Protein AF-A0A5K8A2K7-F1 (afdb_monomer_lite)

Secondary structure (DSSP, 8-state):
-HHHHHHHHT-SSHHHHHHHHHHHHHHHHHHHHHHSPPPHHHHHHHHHHHHHHHHHHTT-SSHHHHHHHHHHHTGGGTTHHHHSTT--SSTHHHHHHHHHHHHHHHHH----SHHHHHHHHHHHHHHHHHGGGT--HHHHHHHHHHHHHHT-----TT-

Organism: NCBI:txid885957

Foldseek 3Di:
DLV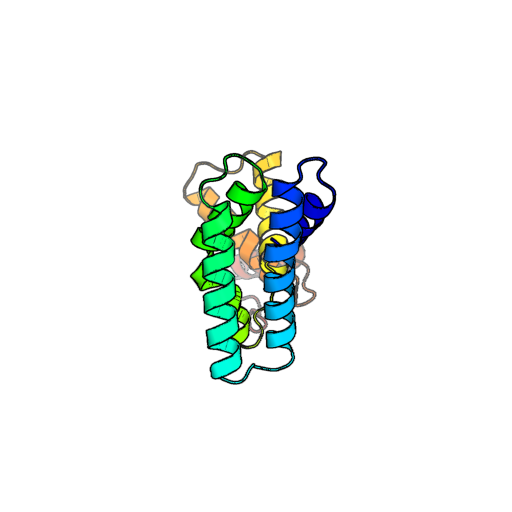LLVVQCPDPDPLSNVLSVQLNVLLVVLVVCLVPPDDPVVVVVSVVSLVVSLVVQCPPPDSSVVVSVVCVVCVVVQNVSNVDPPDDNDCVLVCVLCVVVVVCCVVPVFDDDPVRVVVSVVLSVQVSLQVVVVHDSPVVVVVCVVCVVVVHHDDPVSD

Radius of gyration: 22.05 Å; chains: 1; bounding box: 50×31×57 Å

Structure (mmCIF, N/CA/C/O backbone):
data_AF-A0A5K8A2K7-F1
#
_entry.id   AF-A0A5K8A2K7-F1
#
loop_
_atom_site.group_PDB
_atom_site.id
_atom_site.type_symbol
_atom_site.label_atom_id
_atom_site.label_alt_id
_atom_site.label_comp_id
_atom_site.label_asym_id
_atom_site.label_entity_id
_atom_site.label_seq_id
_atom_site.pdbx_PDB_ins_code
_atom_site.Cartn_x
_atom_site.Cartn_y
_atom_site.Cartn_z
_atom_site.occupancy
_atom_site.B_iso_or_equiv
_atom_site.auth_seq_id
_atom_site.auth_comp_id
_atom_site.auth_asym_id
_atom_site.auth_atom_id
_atom_site.pdbx_PDB_model_num
ATOM 1 N N . MET A 1 1 ? 4.605 2.812 -6.820 1.00 86.38 1 MET A N 1
ATOM 2 C CA . MET A 1 1 ? 5.658 2.578 -7.842 1.00 86.38 1 MET A CA 1
ATOM 3 C C . MET A 1 1 ? 5.497 3.457 -9.083 1.00 86.38 1 MET A C 1
ATOM 5 O O . MET A 1 1 ? 6.462 4.106 -9.454 1.00 86.38 1 MET A O 1
ATOM 9 N N . ILE A 1 2 ? 4.293 3.608 -9.651 1.00 90.25 2 ILE A N 1
ATOM 10 C CA . ILE A 1 2 ? 4.047 4.452 -10.847 1.00 90.25 2 ILE A CA 1
ATOM 11 C C . ILE A 1 2 ? 4.542 5.897 -10.699 1.00 90.25 2 ILE A C 1
ATOM 13 O O . ILE A 1 2 ? 5.189 6.419 -11.600 1.00 90.25 2 ILE A O 1
ATOM 17 N N . ARG A 1 3 ? 4.287 6.543 -9.551 1.00 91.81 3 ARG A N 1
ATOM 18 C CA . ARG A 1 3 ? 4.787 7.906 -9.292 1.00 91.81 3 ARG A CA 1
ATOM 19 C C . ARG A 1 3 ? 6.317 7.979 -9.309 1.00 91.81 3 ARG A C 1
ATOM 21 O O . ARG A 1 3 ? 6.856 8.935 -9.846 1.00 91.81 3 ARG A O 1
ATOM 28 N N . LYS A 1 4 ? 7.001 6.957 -8.774 1.00 94.44 4 LYS A N 1
ATOM 29 C CA . LYS A 1 4 ? 8.470 6.865 -8.806 1.00 94.44 4 LYS A CA 1
ATOM 30 C C . LYS A 1 4 ? 8.964 6.711 -10.244 1.00 94.44 4 LYS A C 1
ATOM 32 O O . LYS A 1 4 ? 9.802 7.490 -10.666 1.00 94.44 4 LYS A O 1
ATOM 37 N N . ALA A 1 5 ? 8.378 5.786 -11.009 1.00 96.06 5 ALA A N 1
ATOM 38 C CA . ALA A 1 5 ? 8.703 5.606 -12.424 1.00 96.06 5 ALA A CA 1
ATOM 39 C C . ALA A 1 5 ? 8.520 6.911 -13.220 1.00 96.06 5 ALA A C 1
ATOM 41 O O . ALA A 1 5 ? 9.412 7.302 -13.964 1.00 96.06 5 ALA A O 1
ATOM 42 N N . LYS A 1 6 ? 7.409 7.633 -12.996 1.00 96.12 6 LYS A N 1
ATOM 43 C CA . LYS A 1 6 ? 7.158 8.947 -13.609 1.00 96.12 6 LYS A CA 1
ATOM 44 C C . LYS A 1 6 ? 8.226 9.975 -13.225 1.00 96.12 6 LYS A C 1
ATOM 46 O O . LYS A 1 6 ? 8.762 10.618 -14.116 1.00 96.12 6 LYS A O 1
ATOM 51 N N . ALA A 1 7 ? 8.570 10.098 -11.943 1.00 96.69 7 ALA A N 1
ATOM 52 C CA . ALA A 1 7 ? 9.617 11.022 -11.502 1.00 96.69 7 ALA A CA 1
ATOM 53 C C . ALA A 1 7 ? 10.967 10.740 -12.189 1.00 96.69 7 ALA A C 1
ATOM 55 O O . ALA A 1 7 ? 11.661 11.665 -12.596 1.00 96.69 7 ALA A O 1
ATOM 56 N N . LEU A 1 8 ? 11.310 9.465 -12.404 1.00 97.38 8 LEU A N 1
ATOM 57 C CA . LEU A 1 8 ? 12.545 9.096 -13.101 1.00 97.38 8 LEU A CA 1
ATOM 58 C C . LEU A 1 8 ? 12.560 9.510 -14.575 1.00 97.38 8 LEU A C 1
ATOM 60 O O . LEU A 1 8 ? 13.631 9.801 -15.103 1.00 97.38 8 LEU A O 1
ATOM 64 N N . THR A 1 9 ? 11.401 9.609 -15.236 1.00 96.69 9 THR A N 1
ATOM 65 C CA . THR A 1 9 ? 11.338 10.087 -16.631 1.00 96.69 9 THR A CA 1
ATOM 66 C C . THR A 1 9 ? 11.806 11.535 -16.800 1.00 96.69 9 THR A C 1
ATOM 68 O O . THR A 1 9 ? 12.196 11.920 -17.900 1.00 96.69 9 THR A O 1
ATOM 71 N N . GLU A 1 10 ? 11.834 12.308 -15.712 1.00 95.94 10 GLU A N 1
ATOM 72 C CA . GLU A 1 10 ? 12.293 13.700 -15.670 1.00 95.94 10 GLU A CA 1
ATOM 73 C C . GLU A 1 10 ? 13.757 13.825 -15.192 1.00 95.94 10 GLU A C 1
ATOM 75 O O . GLU A 1 10 ? 14.293 14.930 -15.108 1.00 95.94 10 GLU A O 1
ATOM 80 N N . SER A 1 11 ? 14.440 12.709 -14.894 1.00 95.88 11 SER A N 1
ATOM 81 C CA . SER A 1 11 ? 15.834 12.729 -14.435 1.00 95.88 11 SER A CA 1
ATOM 82 C C . SER A 1 11 ? 16.796 13.277 -15.496 1.00 95.88 11 SER A C 1
ATOM 84 O O . SER A 1 11 ? 16.631 13.084 -16.697 1.00 95.88 11 SER A O 1
ATOM 86 N N . LYS A 1 12 ? 17.890 13.910 -15.061 1.00 95.31 12 LYS A N 1
ATOM 87 C CA . LYS A 1 12 ? 18.990 14.298 -15.958 1.00 95.31 12 LYS A CA 1
ATOM 88 C C . LYS A 1 12 ? 19.779 13.080 -16.454 1.00 95.31 12 LYS A C 1
ATOM 90 O O . LYS A 1 12 ? 20.277 13.082 -17.583 1.00 95.31 12 LYS A O 1
ATOM 95 N N . LYS A 1 13 ? 19.874 12.016 -15.647 1.00 96.75 13 LYS A N 1
ATOM 96 C CA . LYS A 1 13 ? 20.641 10.814 -15.995 1.00 96.75 13 LYS A CA 1
ATOM 97 C C . LYS A 1 13 ? 19.887 9.998 -17.041 1.00 96.75 13 LYS A C 1
ATOM 99 O O . LYS A 1 13 ? 18.685 9.770 -16.928 1.00 96.75 13 LYS A O 1
ATOM 104 N N . LEU A 1 14 ? 20.590 9.570 -18.090 1.00 96.19 14 LEU A N 1
ATOM 105 C CA . LEU A 1 14 ? 19.978 8.806 -19.181 1.00 96.19 14 LEU A CA 1
ATOM 106 C C . LEU A 1 14 ? 19.438 7.455 -18.697 1.00 96.19 14 LEU A C 1
ATOM 108 O O . LEU A 1 14 ? 18.339 7.070 -19.091 1.00 96.19 14 LEU A O 1
ATOM 112 N N . ASN A 1 15 ? 20.195 6.767 -17.841 1.00 96.19 15 ASN A N 1
ATOM 113 C CA . ASN A 1 15 ? 19.818 5.455 -17.330 1.00 96.19 15 ASN A CA 1
ATOM 114 C C . ASN A 1 15 ? 18.532 5.515 -16.494 1.00 96.19 15 ASN A C 1
ATOM 116 O O . ASN A 1 15 ? 17.572 4.810 -16.788 1.00 96.19 15 ASN A O 1
ATOM 120 N N . GLU A 1 16 ? 18.457 6.465 -15.556 1.00 97.75 16 GLU A N 1
ATOM 121 C CA . GLU A 1 16 ? 17.254 6.716 -14.754 1.00 97.75 16 GLU A CA 1
ATOM 122 C C . GLU A 1 16 ? 16.026 7.015 -15.627 1.00 97.75 16 GLU A C 1
ATOM 124 O O . GLU A 1 16 ? 14.970 6.416 -15.424 1.00 97.75 16 GLU A O 1
ATOM 129 N N . ARG A 1 17 ? 16.168 7.866 -16.654 1.00 98.00 17 ARG A N 1
ATOM 130 C CA . ARG A 1 17 ? 15.076 8.141 -17.604 1.00 98.00 17 ARG A CA 1
ATOM 131 C C . ARG A 1 17 ? 14.604 6.891 -18.331 1.00 98.00 17 ARG A C 1
ATOM 133 O O . ARG A 1 17 ? 13.397 6.656 -18.400 1.00 98.00 17 ARG A O 1
ATOM 140 N N . ARG A 1 18 ? 15.539 6.096 -18.859 1.00 97.62 18 ARG A N 1
ATOM 141 C CA . ARG A 1 18 ? 15.231 4.840 -19.558 1.00 97.62 18 ARG A CA 1
ATOM 142 C C . ARG A 1 18 ? 14.523 3.856 -18.630 1.00 97.62 18 ARG A C 1
ATOM 144 O O . ARG A 1 18 ? 13.461 3.354 -18.992 1.00 97.62 18 ARG A O 1
ATOM 151 N N . GLY A 1 19 ? 15.045 3.652 -17.422 1.00 97.06 19 GLY A N 1
ATOM 152 C CA . GLY A 1 19 ? 14.424 2.793 -16.413 1.00 97.06 19 GLY A CA 1
ATOM 153 C C . GLY A 1 19 ? 13.019 3.261 -16.043 1.00 97.06 19 GLY A C 1
ATOM 154 O O . GLY A 1 19 ? 12.076 2.473 -16.066 1.00 97.06 19 GLY A O 1
ATOM 155 N N . GLY A 1 20 ? 12.839 4.562 -15.800 1.00 97.62 20 GLY A N 1
ATOM 156 C CA . GLY A 1 20 ? 11.534 5.162 -15.520 1.00 97.62 20 GLY A CA 1
ATOM 157 C C . GLY A 1 20 ? 10.508 4.948 -16.636 1.00 97.62 20 GLY A C 1
ATOM 158 O O . GLY A 1 20 ? 9.356 4.611 -16.358 1.00 97.62 20 GLY A O 1
ATOM 159 N N . GLN A 1 21 ? 10.923 5.103 -17.896 1.00 97.94 21 GLN A N 1
ATOM 160 C CA . GLN A 1 21 ? 10.064 4.897 -19.065 1.00 97.94 21 GLN A CA 1
ATOM 161 C C . GLN A 1 21 ? 9.662 3.427 -19.226 1.00 97.94 21 GLN A C 1
ATOM 163 O O . GLN A 1 21 ? 8.469 3.137 -19.323 1.00 97.94 21 GLN A O 1
ATOM 168 N N . LEU A 1 22 ? 10.633 2.508 -19.215 1.00 98.06 22 LEU A N 1
ATOM 169 C CA . LEU A 1 22 ? 10.392 1.080 -19.441 1.00 98.06 22 LEU A CA 1
ATOM 170 C C . LEU A 1 22 ? 9.593 0.448 -18.296 1.00 98.06 22 LEU A C 1
ATOM 172 O O . LEU A 1 22 ? 8.539 -0.144 -18.528 1.00 98.06 22 LEU A O 1
ATOM 176 N N . ILE A 1 23 ? 10.025 0.641 -17.045 1.00 97.69 23 ILE A N 1
ATOM 177 C CA . ILE A 1 23 ? 9.303 0.127 -15.870 1.00 97.69 23 ILE A CA 1
ATOM 178 C C . ILE A 1 23 ? 7.913 0.773 -15.780 1.00 97.69 23 ILE A C 1
ATOM 180 O O . ILE A 1 23 ? 6.919 0.107 -15.482 1.00 97.69 23 ILE A O 1
ATOM 184 N N . GLY A 1 24 ? 7.811 2.071 -16.081 1.00 97.00 24 GLY A N 1
ATOM 185 C CA . GLY A 1 24 ? 6.537 2.782 -16.121 1.00 97.00 24 GLY A CA 1
ATOM 186 C C . GLY A 1 24 ? 5.564 2.231 -17.168 1.00 97.00 24 GLY A C 1
ATOM 187 O O . GLY A 1 24 ? 4.364 2.169 -16.896 1.00 97.00 24 GLY A O 1
ATOM 188 N N . ALA A 1 25 ? 6.053 1.814 -18.338 1.00 97.56 25 ALA A N 1
ATOM 189 C CA . ALA A 1 25 ? 5.235 1.201 -19.385 1.00 97.56 25 ALA A CA 1
ATOM 190 C C . ALA A 1 25 ? 4.663 -0.157 -18.949 1.00 97.56 25 ALA A C 1
ATOM 192 O O . ALA A 1 25 ? 3.468 -0.407 -19.131 1.00 97.56 25 ALA A O 1
ATOM 193 N N . HIS A 1 26 ? 5.466 -0.992 -18.285 1.00 97.00 26 HIS A N 1
ATOM 194 C CA . HIS A 1 26 ? 4.992 -2.270 -17.741 1.00 97.00 26 HIS A CA 1
ATOM 195 C C . HIS A 1 26 ? 3.915 -2.084 -16.673 1.00 97.00 26 HIS A C 1
ATOM 197 O O . HIS A 1 26 ? 2.867 -2.724 -16.725 1.00 97.00 26 HIS A O 1
ATOM 203 N N . LEU A 1 27 ? 4.116 -1.141 -15.746 1.00 95.06 27 LEU A N 1
ATOM 204 C CA . LEU A 1 27 ? 3.121 -0.820 -14.718 1.00 95.06 27 LEU A CA 1
ATOM 205 C C . LEU A 1 27 ? 1.794 -0.321 -15.315 1.00 95.06 27 LEU A C 1
ATOM 207 O O . LEU A 1 27 ? 0.725 -0.642 -14.799 1.00 95.06 27 LEU A O 1
ATOM 211 N N . LYS A 1 28 ? 1.838 0.454 -16.405 1.00 94.56 28 LYS A N 1
ATOM 212 C CA . LYS A 1 28 ? 0.625 0.876 -17.126 1.00 94.56 28 LYS A CA 1
ATOM 213 C C . LYS A 1 28 ? -0.063 -0.304 -17.810 1.00 94.56 28 LYS A C 1
ATOM 215 O O . LYS A 1 28 ? -1.281 -0.407 -17.729 1.00 94.56 28 LYS A O 1
ATOM 220 N N . THR A 1 29 ? 0.710 -1.209 -18.406 1.00 95.19 29 THR A N 1
ATOM 221 C CA . THR A 1 29 ? 0.185 -2.434 -19.030 1.00 95.19 29 THR A CA 1
ATOM 222 C C . THR A 1 29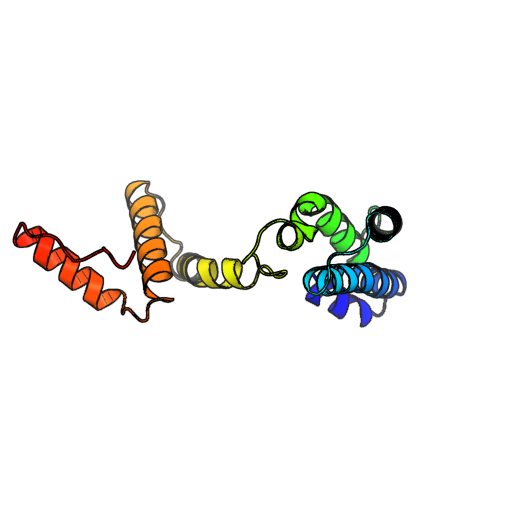 ? -0.559 -3.301 -18.008 1.00 95.19 29 THR A C 1
ATOM 224 O O . THR A 1 29 ? -1.661 -3.766 -18.284 1.00 95.19 29 THR A O 1
ATOM 227 N N . LEU A 1 30 ? -0.026 -3.440 -16.788 1.00 93.81 30 LEU A N 1
ATOM 228 C CA . LEU A 1 30 ? -0.717 -4.127 -15.689 1.00 93.81 30 LEU A CA 1
ATOM 229 C C . LEU A 1 30 ? -2.060 -3.470 -15.328 1.00 93.81 30 LEU A C 1
ATOM 231 O O . LEU A 1 30 ? -3.045 -4.168 -15.102 1.00 93.81 30 LEU A O 1
ATOM 235 N N . ILE A 1 31 ? -2.135 -2.135 -15.324 1.00 91.94 31 ILE A N 1
ATOM 236 C CA . ILE A 1 31 ? -3.407 -1.420 -15.120 1.00 91.94 31 ILE A CA 1
ATOM 237 C C . ILE A 1 31 ? -4.376 -1.669 -16.279 1.00 91.94 31 ILE A C 1
ATOM 239 O O . ILE A 1 31 ? -5.579 -1.777 -16.070 1.00 91.94 31 ILE A O 1
ATOM 243 N N . GLU A 1 32 ? -3.900 -1.755 -17.516 1.00 92.62 32 GLU A N 1
ATOM 244 C CA . GLU A 1 32 ? -4.773 -2.088 -18.645 1.00 92.62 32 GLU A CA 1
ATOM 245 C C . GLU A 1 32 ? -5.335 -3.507 -18.525 1.00 92.62 32 GLU A C 1
ATOM 247 O O . GLU A 1 32 ? -6.510 -3.733 -18.821 1.00 92.62 32 GLU A O 1
ATOM 252 N N . PHE A 1 33 ? -4.532 -4.444 -18.018 1.00 94.00 33 PHE A N 1
ATOM 253 C CA . PHE A 1 33 ? -4.962 -5.814 -17.755 1.00 94.00 33 PHE A CA 1
ATOM 254 C C . PHE A 1 33 ? -6.049 -5.916 -16.681 1.00 94.00 33 PHE A C 1
ATOM 256 O O . PHE A 1 33 ? -6.842 -6.855 -16.750 1.00 94.00 33 PHE A O 1
ATOM 263 N N . SER A 1 34 ? -6.167 -4.949 -15.758 1.00 89.56 34 SER A N 1
ATOM 264 C CA . SER A 1 34 ? -7.293 -4.940 -14.806 1.00 89.56 34 SER A CA 1
ATOM 265 C C . SER A 1 34 ? -8.627 -4.644 -15.478 1.00 89.56 34 SER A C 1
ATOM 267 O O . SER A 1 34 ? -9.659 -5.140 -15.040 1.00 89.56 34 SER A O 1
ATOM 269 N N . LYS A 1 35 ? -8.620 -3.855 -16.558 1.00 89.25 35 LYS A N 1
ATOM 270 C CA . LYS A 1 35 ? -9.835 -3.527 -17.316 1.00 89.25 35 LYS A CA 1
ATOM 271 C C . LYS A 1 35 ? -10.277 -4.691 -18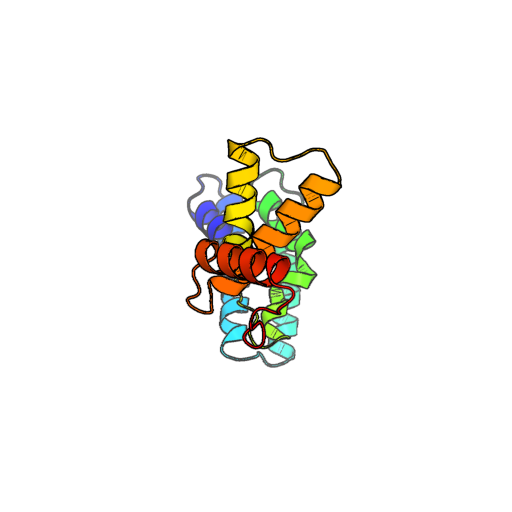.192 1.00 89.25 35 LYS A C 1
ATOM 273 O O . LYS A 1 35 ? -11.468 -4.907 -18.389 1.00 89.25 35 LYS A O 1
ATOM 278 N N . LYS A 1 36 ? -9.309 -5.405 -18.770 1.00 88.69 36 LYS A N 1
ATOM 279 C CA . LYS A 1 36 ? -9.546 -6.563 -19.628 1.00 88.69 36 LYS A CA 1
ATOM 280 C C . LYS A 1 36 ? -8.418 -7.566 -19.449 1.00 88.69 36 LYS A C 1
ATOM 282 O O . LYS A 1 36 ? -7.298 -7.325 -19.905 1.00 88.69 36 LYS A O 1
ATOM 287 N N . LYS A 1 37 ? -8.746 -8.711 -18.845 1.00 88.19 37 LYS A N 1
ATOM 288 C CA . LYS A 1 37 ? -7.782 -9.785 -18.597 1.00 88.19 37 LYS A CA 1
ATOM 289 C C . LYS A 1 37 ? -7.106 -10.207 -19.914 1.00 88.19 37 LYS A C 1
ATOM 291 O O . LYS A 1 37 ? -7.801 -10.429 -20.912 1.00 88.19 37 LYS A O 1
ATOM 296 N N . PRO A 1 38 ? -5.765 -10.275 -19.960 1.00 92.81 38 PRO A N 1
ATOM 297 C CA . PRO A 1 38 ? -5.051 -10.617 -21.179 1.00 92.81 38 PRO A CA 1
ATOM 298 C C . PRO A 1 38 ? -5.225 -12.102 -21.528 1.00 92.81 38 PRO A C 1
ATOM 300 O O . PRO A 1 38 ? -5.366 -12.937 -20.634 1.00 92.81 38 PRO A O 1
ATOM 303 N N . PRO A 1 39 ? -5.139 -12.465 -22.819 1.00 94.88 39 PRO A N 1
ATOM 304 C CA . PRO A 1 39 ? -4.945 -13.853 -23.220 1.00 94.88 39 PRO A CA 1
ATOM 305 C C . PRO A 1 39 ? -3.632 -14.424 -22.646 1.00 94.88 39 PRO A C 1
ATOM 307 O O . PRO A 1 39 ? -2.661 -13.668 -22.531 1.00 94.88 39 PRO A O 1
ATOM 310 N N . PRO A 1 40 ? -3.537 -15.745 -22.394 1.00 95.25 40 PRO A N 1
ATOM 311 C CA . PRO A 1 40 ? -2.352 -16.367 -21.790 1.00 95.25 40 PRO A CA 1
ATOM 312 C C . PRO A 1 40 ? -1.028 -16.029 -22.492 1.00 95.25 40 PRO A C 1
ATOM 314 O O . PRO A 1 40 ? -0.080 -15.605 -21.843 1.00 95.25 40 PRO A O 1
ATOM 317 N N . LYS A 1 41 ? -0.983 -16.088 -23.830 1.00 96.44 41 LYS A N 1
ATOM 318 C CA . LYS A 1 41 ? 0.225 -15.739 -24.605 1.00 96.44 41 LYS A CA 1
ATOM 319 C C . LYS A 1 41 ? 0.662 -14.281 -24.425 1.00 96.44 41 LYS A C 1
ATOM 321 O O . LYS A 1 41 ? 1.851 -13.979 -24.432 1.00 96.44 41 LYS A O 1
ATOM 326 N N . LYS A 1 42 ? -0.296 -13.358 -24.273 1.00 95.75 42 LYS A N 1
ATOM 327 C CA . LYS A 1 42 ? 0.003 -11.936 -24.044 1.00 95.75 42 LYS A CA 1
ATOM 328 C C . LYS A 1 42 ? 0.565 -11.723 -22.639 1.00 95.75 42 LYS A C 1
ATOM 330 O O . LYS A 1 42 ? 1.465 -10.906 -22.475 1.00 95.75 42 LYS A O 1
ATOM 335 N N . TRP A 1 43 ? 0.045 -12.456 -21.654 1.00 95.62 43 TRP A N 1
ATOM 336 C CA . TRP A 1 43 ? 0.570 -12.450 -20.291 1.00 95.62 43 TRP A CA 1
ATOM 337 C C . TRP A 1 43 ? 2.004 -12.979 -20.233 1.00 95.62 43 TRP A C 1
ATOM 339 O O . TRP A 1 43 ? 2.874 -12.302 -19.701 1.00 95.62 43 TRP A O 1
ATOM 349 N N . GLU A 1 44 ? 2.262 -14.138 -20.838 1.00 96.62 44 GLU A N 1
ATOM 350 C CA . GLU A 1 44 ? 3.594 -14.750 -20.886 1.00 96.62 44 GLU A CA 1
ATOM 351 C C . GLU A 1 44 ? 4.628 -13.812 -21.523 1.00 96.62 44 GLU A C 1
ATOM 353 O O . GLU A 1 44 ? 5.691 -13.564 -20.954 1.00 96.62 44 GLU A O 1
ATOM 358 N N . HIS A 1 45 ? 4.289 -13.215 -22.669 1.00 97.50 45 HIS A N 1
ATOM 359 C CA . HIS A 1 45 ? 5.150 -12.228 -23.316 1.00 97.50 45 HIS A CA 1
ATOM 360 C C . HIS A 1 45 ? 5.420 -11.016 -22.413 1.00 97.50 45 HIS A C 1
ATOM 362 O O . HIS A 1 45 ? 6.572 -10.623 -22.239 1.00 97.50 45 HIS A O 1
ATOM 368 N N . PHE A 1 46 ? 4.372 -10.447 -21.807 1.00 96.94 46 PHE A N 1
ATOM 369 C CA . PHE A 1 46 ? 4.508 -9.339 -20.864 1.00 96.94 46 PHE A CA 1
ATOM 370 C C . PHE A 1 46 ? 5.436 -9.698 -19.695 1.00 96.94 46 PHE A C 1
ATOM 372 O O . PHE A 1 46 ? 6.342 -8.929 -19.385 1.00 96.94 46 PHE A O 1
ATOM 379 N N . TYR A 1 47 ? 5.235 -10.863 -19.079 1.00 96.44 47 TYR A N 1
ATOM 380 C CA . TYR A 1 47 ? 6.000 -11.322 -17.924 1.00 96.44 47 TYR A CA 1
ATOM 381 C C . TYR A 1 47 ? 7.490 -11.461 -18.256 1.00 96.44 47 TYR A C 1
ATOM 383 O O . TYR A 1 47 ? 8.334 -10.900 -17.558 1.00 96.44 47 TYR A O 1
ATOM 391 N N . ASN A 1 48 ? 7.816 -12.102 -19.381 1.00 97.56 48 ASN A N 1
ATOM 392 C CA . ASN A 1 48 ? 9.198 -12.240 -19.844 1.00 97.56 48 ASN A CA 1
ATOM 393 C C . ASN A 1 48 ? 9.849 -10.878 -20.134 1.00 97.56 48 ASN A C 1
ATOM 395 O O . ASN A 1 48 ? 10.983 -10.626 -19.725 1.00 97.56 48 ASN A O 1
ATOM 399 N N . CYS A 1 49 ? 9.128 -9.967 -20.797 1.00 97.81 49 CYS A N 1
ATOM 400 C CA . CYS A 1 49 ? 9.629 -8.619 -21.064 1.00 97.81 49 CYS A CA 1
ATOM 401 C C . CYS A 1 49 ? 9.814 -7.794 -19.785 1.00 97.81 49 CYS A C 1
ATOM 403 O O . CYS A 1 49 ? 10.769 -7.017 -19.700 1.00 97.81 49 CYS A O 1
ATOM 405 N N . LEU A 1 50 ? 8.927 -7.947 -18.799 1.00 97.50 50 LEU A N 1
ATOM 406 C CA . LEU A 1 50 ? 9.063 -7.316 -17.491 1.00 97.50 50 LEU A CA 1
ATOM 407 C C . LEU A 1 50 ? 10.330 -7.817 -16.796 1.00 97.50 50 LEU A C 1
ATOM 409 O O . LEU A 1 50 ? 11.155 -6.988 -16.424 1.00 97.50 50 LEU A O 1
ATOM 413 N N . LEU A 1 51 ? 10.519 -9.134 -16.676 1.00 97.81 51 LEU A N 1
ATOM 414 C CA . LEU A 1 51 ? 11.696 -9.711 -16.020 1.00 97.81 51 LEU A CA 1
ATOM 415 C C . LEU A 1 51 ? 13.000 -9.270 -16.686 1.00 97.81 51 LEU A C 1
ATOM 417 O O . LEU A 1 51 ? 13.899 -8.799 -15.995 1.00 97.81 51 LEU A O 1
ATOM 421 N N . LEU A 1 52 ? 13.062 -9.321 -18.021 1.00 97.94 52 LEU A N 1
ATOM 422 C CA . LEU A 1 52 ? 14.215 -8.824 -18.773 1.00 97.94 52 LEU A CA 1
ATOM 423 C C . LEU A 1 52 ? 14.466 -7.337 -18.500 1.00 97.94 52 LEU A C 1
ATOM 425 O O . LEU A 1 52 ? 15.601 -6.905 -18.342 1.00 97.94 52 LEU A O 1
ATOM 429 N N . THR A 1 53 ? 13.406 -6.529 -18.437 1.00 98.06 53 THR A N 1
ATOM 430 C CA . THR A 1 53 ? 13.550 -5.103 -18.127 1.00 98.06 53 THR A CA 1
ATOM 431 C C . THR A 1 53 ? 14.106 -4.909 -16.724 1.00 98.06 53 THR A C 1
ATOM 433 O O . THR A 1 53 ? 14.997 -4.090 -16.547 1.00 98.06 53 THR A O 1
ATOM 436 N N . LEU A 1 54 ? 13.605 -5.641 -15.728 1.00 97.88 54 LEU A N 1
ATOM 437 C CA . LEU A 1 54 ? 14.081 -5.519 -14.351 1.00 97.88 54 LEU A CA 1
ATOM 438 C C . LEU A 1 54 ? 15.550 -5.937 -14.227 1.00 97.88 54 LEU A C 1
ATOM 440 O O . LEU A 1 54 ? 16.321 -5.188 -13.630 1.00 97.88 54 LEU A O 1
ATOM 444 N N . SER A 1 55 ? 15.955 -7.040 -14.864 1.00 97.81 55 SER A N 1
ATOM 445 C CA . SER A 1 55 ? 17.342 -7.520 -14.824 1.00 97.81 55 SER A CA 1
ATOM 446 C C . SER A 1 55 ? 18.334 -6.543 -15.458 1.00 97.81 55 SER A C 1
ATOM 448 O O . SER A 1 55 ? 19.483 -6.490 -15.043 1.00 97.81 55 SER A O 1
ATOM 450 N N . LEU A 1 56 ? 17.908 -5.742 -16.445 1.00 97.62 56 LEU A N 1
ATOM 451 C CA . LEU A 1 56 ? 18.772 -4.729 -17.068 1.00 97.62 56 LEU A CA 1
ATOM 452 C C . LEU A 1 56 ? 19.174 -3.597 -16.114 1.00 97.62 56 LEU A C 1
ATOM 454 O O . LEU A 1 56 ? 20.198 -2.967 -16.348 1.00 97.62 56 LEU A O 1
ATOM 458 N N . PHE A 1 57 ? 18.368 -3.322 -15.084 1.00 97.81 57 PHE A N 1
ATOM 459 C CA . PHE A 1 57 ? 18.606 -2.222 -14.144 1.00 97.81 57 PHE A CA 1
ATOM 460 C C . PHE A 1 57 ? 18.966 -2.706 -12.736 1.00 97.81 57 PHE A C 1
ATOM 462 O O . PHE A 1 57 ? 19.387 -1.905 -11.909 1.00 97.81 57 PHE A O 1
ATOM 469 N N . GLU A 1 58 ? 18.764 -3.984 -12.407 1.00 96.62 58 GLU A N 1
ATOM 470 C CA . GLU A 1 58 ? 18.835 -4.479 -11.026 1.00 96.62 58 GLU A CA 1
ATOM 471 C C . GLU A 1 58 ? 20.182 -4.218 -10.339 1.00 96.62 58 GLU A C 1
ATOM 473 O O . GLU A 1 58 ? 20.200 -3.894 -9.149 1.00 96.62 58 GLU A O 1
ATOM 478 N N . ASP A 1 59 ? 21.284 -4.262 -11.086 1.00 97.12 59 ASP A N 1
ATOM 479 C CA . ASP A 1 59 ? 22.637 -4.017 -10.573 1.00 97.12 59 ASP A CA 1
ATOM 480 C C . ASP A 1 59 ? 23.010 -2.527 -10.496 1.00 97.12 59 ASP A C 1
ATOM 482 O O . ASP A 1 59 ? 24.021 -2.151 -9.889 1.00 97.12 59 ASP A O 1
ATOM 486 N N . ASP A 1 60 ? 22.178 -1.640 -11.048 1.00 97.06 60 ASP A N 1
ATOM 487 C CA . ASP A 1 60 ? 22.470 -0.214 -11.064 1.00 97.06 60 ASP A CA 1
ATOM 488 C C . ASP A 1 60 ? 22.382 0.396 -9.660 1.00 97.06 60 ASP A C 1
ATOM 490 O O . ASP A 1 60 ? 21.446 0.186 -8.875 1.00 97.06 60 ASP A O 1
ATOM 494 N N . ARG A 1 61 ? 23.364 1.237 -9.331 1.00 96.69 61 ARG A N 1
ATOM 495 C CA . ARG A 1 61 ? 23.415 1.953 -8.043 1.00 96.69 61 ARG A CA 1
ATOM 496 C C . ARG A 1 61 ? 22.540 3.208 -8.012 1.00 96.69 61 ARG A C 1
ATOM 498 O O . ARG A 1 61 ? 22.450 3.860 -6.972 1.00 96.69 61 ARG A O 1
ATOM 505 N N . ASP A 1 62 ? 21.931 3.556 -9.138 1.00 97.00 62 ASP A N 1
ATOM 506 C CA . ASP A 1 62 ? 21.094 4.738 -9.293 1.00 97.00 62 ASP A CA 1
ATOM 507 C C . ASP A 1 62 ? 19.624 4.477 -8.907 1.00 97.00 62 ASP A C 1
ATOM 509 O O . ASP A 1 62 ? 19.261 3.415 -8.382 1.00 97.00 62 ASP A O 1
ATOM 513 N N . ASP A 1 63 ? 18.762 5.476 -9.111 1.00 97.69 63 ASP A N 1
ATOM 514 C CA . ASP A 1 63 ? 17.356 5.341 -8.736 1.00 97.69 63 ASP A CA 1
ATOM 515 C C . ASP A 1 63 ? 16.547 4.421 -9.672 1.00 97.69 63 ASP A C 1
ATOM 517 O O . ASP A 1 63 ? 15.510 3.903 -9.241 1.00 97.69 63 ASP A O 1
ATOM 521 N N . ALA A 1 64 ? 17.013 4.152 -10.901 1.00 97.56 64 ALA A N 1
ATOM 522 C CA . ALA A 1 64 ? 16.401 3.128 -11.750 1.00 97.56 64 ALA A CA 1
ATOM 523 C C . ALA A 1 64 ? 16.659 1.736 -11.177 1.00 97.56 64 ALA A C 1
ATOM 525 O O . ALA A 1 64 ? 15.700 0.983 -10.994 1.00 97.56 64 ALA A O 1
ATOM 526 N N . GLY A 1 65 ? 17.897 1.430 -10.782 1.00 98.12 65 GLY A N 1
ATOM 527 C CA . GLY A 1 65 ? 18.186 0.151 -10.136 1.00 98.12 65 GLY A CA 1
ATOM 528 C C . GLY A 1 65 ? 17.496 -0.008 -8.785 1.00 98.12 65 GLY A C 1
ATOM 529 O O . GLY A 1 65 ? 16.978 -1.077 -8.457 1.00 98.12 65 GLY A O 1
ATOM 530 N N . ARG A 1 66 ? 17.352 1.082 -8.019 1.00 98.12 66 ARG A N 1
ATOM 531 C CA . ARG A 1 66 ? 16.538 1.074 -6.791 1.00 98.12 66 ARG A CA 1
ATOM 532 C C . ARG A 1 66 ? 15.073 0.729 -7.071 1.00 98.12 66 ARG A C 1
ATOM 534 O O . ARG A 1 66 ? 14.467 -0.008 -6.290 1.00 98.12 66 ARG A O 1
ATOM 541 N N . LEU A 1 67 ? 14.494 1.268 -8.145 1.00 97.69 67 LEU A N 1
ATOM 542 C CA . LEU A 1 67 ? 13.129 0.943 -8.551 1.00 97.69 67 LEU A CA 1
ATOM 543 C C . LEU A 1 67 ? 13.022 -0.505 -9.046 1.00 97.69 67 LEU A C 1
ATOM 545 O O . LEU A 1 67 ? 12.070 -1.179 -8.665 1.00 97.69 67 LEU A O 1
ATOM 549 N N . ALA A 1 68 ? 13.992 -0.994 -9.820 1.00 98.06 68 ALA A N 1
ATOM 550 C CA . ALA A 1 68 ? 14.021 -2.371 -10.308 1.00 98.06 68 ALA A CA 1
ATOM 551 C C . ALA A 1 68 ? 14.083 -3.383 -9.157 1.00 98.06 68 ALA A C 1
ATOM 553 O O . ALA A 1 68 ? 13.194 -4.222 -9.038 1.00 98.06 68 ALA A O 1
ATOM 554 N N . ARG A 1 69 ? 15.021 -3.215 -8.215 1.00 98.06 69 ARG A N 1
ATOM 555 C CA . ARG A 1 69 ? 15.091 -4.042 -6.996 1.00 98.06 69 ARG A CA 1
ATOM 556 C C . ARG A 1 69 ? 13.811 -3.972 -6.171 1.00 98.06 69 ARG A C 1
ATOM 558 O O . ARG A 1 69 ? 13.401 -4.960 -5.576 1.00 98.06 69 ARG A O 1
ATOM 565 N N . GLN A 1 70 ? 13.158 -2.806 -6.110 1.00 96.50 70 GLN A N 1
ATOM 566 C CA . GLN A 1 70 ? 11.843 -2.715 -5.476 1.00 96.50 70 GLN A CA 1
ATOM 567 C C . GLN A 1 70 ? 10.798 -3.559 -6.217 1.00 96.50 70 GLN A C 1
ATOM 569 O O . GLN A 1 70 ? 10.053 -4.265 -5.555 1.00 96.50 70 GLN A O 1
ATOM 574 N N . MET A 1 71 ? 10.735 -3.496 -7.546 1.00 95.75 71 MET A N 1
ATOM 575 C CA . MET A 1 71 ? 9.795 -4.302 -8.330 1.00 95.75 71 MET A CA 1
ATOM 576 C C . MET A 1 71 ? 10.037 -5.802 -8.142 1.00 95.75 71 MET A C 1
ATOM 578 O O . MET A 1 71 ? 9.071 -6.533 -7.987 1.00 95.75 71 MET A O 1
ATOM 582 N N . VAL A 1 72 ? 11.300 -6.242 -8.103 1.00 96.88 72 VAL A N 1
ATOM 583 C CA . VAL A 1 72 ? 11.670 -7.649 -7.865 1.00 96.88 72 VAL A CA 1
ATOM 584 C C . VAL A 1 72 ? 11.215 -8.120 -6.482 1.00 96.88 72 VAL A C 1
ATOM 586 O O . VAL A 1 72 ? 10.595 -9.170 -6.370 1.00 96.88 72 VAL A O 1
ATOM 589 N N . ARG A 1 73 ? 11.448 -7.332 -5.422 1.00 96.00 73 ARG A N 1
ATOM 590 C CA . ARG A 1 73 ? 10.989 -7.704 -4.069 1.00 96.00 73 ARG A CA 1
ATOM 591 C C . ARG A 1 73 ? 9.470 -7.807 -3.944 1.00 96.00 73 ARG A C 1
ATOM 593 O O . ARG A 1 73 ? 8.987 -8.574 -3.125 1.00 96.00 73 ARG A O 1
ATOM 600 N N . GLU A 1 74 ? 8.738 -6.990 -4.694 1.00 92.62 74 GLU A N 1
ATOM 601 C CA . GLU A 1 74 ? 7.273 -6.923 -4.641 1.00 92.62 74 GLU A CA 1
ATOM 602 C C . GLU A 1 74 ? 6.622 -7.689 -5.805 1.00 92.62 74 GLU A C 1
ATOM 604 O O . GLU A 1 74 ? 5.438 -7.489 -6.070 1.00 92.62 74 GLU A O 1
ATOM 609 N N . LEU A 1 75 ? 7.390 -8.511 -6.532 1.00 92.50 75 LEU A N 1
ATOM 610 C CA . LEU A 1 75 ? 6.999 -9.087 -7.819 1.00 92.50 75 LEU A CA 1
ATOM 611 C C . LEU A 1 75 ? 5.675 -9.853 -7.711 1.00 92.50 75 LEU A C 1
ATOM 613 O O . LEU A 1 75 ? 4.748 -9.564 -8.463 1.00 92.50 75 LEU A O 1
ATOM 617 N N . ASP A 1 76 ? 5.549 -10.716 -6.703 1.00 86.62 76 ASP A N 1
ATOM 618 C CA . ASP A 1 76 ? 4.344 -11.518 -6.449 1.00 86.62 76 ASP A CA 1
ATOM 619 C C . ASP A 1 76 ? 3.101 -10.665 -6.141 1.00 86.62 76 ASP A C 1
ATOM 621 O O . ASP A 1 76 ? 1.969 -11.063 -6.414 1.00 86.62 76 ASP A O 1
ATOM 625 N N . ALA A 1 77 ? 3.298 -9.460 -5.599 1.00 90.19 77 ALA A N 1
ATOM 626 C CA . ALA A 1 77 ? 2.219 -8.542 -5.248 1.00 90.19 77 ALA A CA 1
ATOM 627 C C . ALA A 1 77 ? 1.815 -7.605 -6.404 1.00 90.19 77 ALA A C 1
ATOM 629 O O . ALA A 1 77 ? 0.797 -6.912 -6.317 1.00 90.19 77 ALA A O 1
ATOM 630 N N . LEU A 1 78 ? 2.589 -7.547 -7.498 1.00 91.62 78 LEU A N 1
ATOM 631 C CA . LEU A 1 78 ? 2.363 -6.587 -8.587 1.00 91.62 78 LEU A CA 1
ATOM 632 C C . LEU A 1 78 ? 1.055 -6.803 -9.349 1.00 91.62 78 LEU A C 1
ATOM 634 O O . LEU A 1 78 ? 0.595 -5.869 -10.005 1.00 91.62 78 LEU A O 1
ATOM 638 N N . TRP A 1 79 ? 0.470 -7.996 -9.292 1.00 92.00 79 TRP A N 1
ATOM 639 C CA . TRP A 1 79 ? -0.733 -8.358 -10.046 1.00 92.00 79 TRP A CA 1
ATOM 640 C C . TRP A 1 79 ? -1.813 -9.031 -9.202 1.00 92.00 79 TRP A C 1
ATOM 642 O O . TRP A 1 79 ? -2.772 -9.554 -9.759 1.00 92.00 79 TRP A O 1
ATOM 652 N N . THR A 1 80 ? -1.735 -8.966 -7.872 1.00 91.19 80 THR A N 1
ATOM 653 C CA . THR A 1 80 ? -2.770 -9.522 -6.980 1.00 91.19 80 THR A CA 1
ATOM 654 C C . THR A 1 80 ? -4.172 -8.987 -7.314 1.00 91.19 80 THR A C 1
ATOM 656 O O . THR A 1 80 ? -5.157 -9.715 -7.259 1.00 91.19 80 THR A O 1
ATOM 659 N N . PHE A 1 81 ? -4.279 -7.733 -7.762 1.00 90.44 81 PHE A N 1
ATOM 660 C CA . PHE A 1 81 ? -5.547 -7.135 -8.202 1.00 90.44 81 PHE A CA 1
ATOM 661 C C . PHE A 1 81 ? -6.144 -7.741 -9.485 1.00 90.44 81 PHE A C 1
ATOM 663 O O . PHE A 1 81 ? -7.292 -7.461 -9.812 1.00 90.44 81 PHE A O 1
ATOM 670 N N . LEU A 1 82 ? -5.375 -8.527 -10.246 1.00 90.62 82 LEU A N 1
ATOM 671 C CA . LEU A 1 82 ? -5.875 -9.282 -11.401 1.00 90.62 82 LEU A CA 1
ATOM 672 C C . LEU A 1 82 ? -6.500 -10.623 -10.993 1.00 90.62 82 LEU A C 1
ATOM 674 O O . LEU A 1 82 ? -7.205 -11.239 -11.798 1.00 90.62 82 LEU A O 1
ATOM 678 N N . GLU A 1 83 ? -6.209 -11.091 -9.779 1.00 90.06 83 GLU A N 1
ATOM 679 C CA . GLU A 1 83 ? -6.663 -12.378 -9.248 1.00 90.06 83 GLU A CA 1
ATOM 680 C C . GLU A 1 83 ? -7.858 -12.220 -8.310 1.00 90.06 83 GLU A C 1
ATOM 682 O O . GLU A 1 83 ? -8.779 -13.033 -8.357 1.00 90.06 83 GLU A O 1
ATOM 687 N N . TYR A 1 84 ? -7.871 -11.158 -7.500 1.00 89.88 84 TYR A N 1
ATOM 688 C CA . TYR A 1 84 ? -8.887 -10.936 -6.475 1.00 89.88 84 TYR A CA 1
ATOM 689 C C . TYR A 1 84 ? -9.758 -9.722 -6.796 1.00 89.88 84 TYR A C 1
ATOM 691 O O . TYR A 1 84 ? -9.279 -8.589 -6.888 1.00 89.88 84 TYR A O 1
ATOM 699 N N . GLU A 1 85 ? -11.064 -9.958 -6.917 1.00 86.12 85 GLU A N 1
ATOM 700 C CA . GLU A 1 85 ? -12.052 -8.899 -7.108 1.00 86.12 85 GLU A CA 1
ATOM 701 C C . GLU A 1 85 ? -12.059 -7.922 -5.917 1.00 86.12 85 GLU A C 1
ATOM 703 O O . GLU A 1 85 ? -11.911 -8.308 -4.758 1.00 86.12 85 GLU A O 1
ATOM 708 N N . GLY A 1 86 ? -12.207 -6.626 -6.202 1.00 85.00 86 GLY A N 1
ATOM 709 C CA . GLY A 1 86 ? -12.250 -5.570 -5.183 1.00 85.00 86 GLY A CA 1
ATOM 710 C C . GLY A 1 86 ? -10.885 -5.114 -4.648 1.00 85.00 86 GLY A C 1
ATOM 711 O O . GLY A 1 86 ? -10.828 -4.144 -3.885 1.00 85.00 86 GLY A O 1
ATOM 712 N N . VAL A 1 87 ? -9.782 -5.749 -5.060 1.00 88.00 87 VAL A N 1
ATOM 713 C CA . VAL A 1 87 ? -8.426 -5.252 -4.792 1.00 88.00 87 VAL A CA 1
ATOM 714 C C . VAL A 1 87 ? -8.075 -4.171 -5.817 1.00 88.00 87 VAL A C 1
ATOM 716 O O . VAL A 1 87 ? -8.141 -4.381 -7.025 1.00 88.00 87 VAL A O 1
ATOM 719 N N . GLU A 1 88 ? -7.704 -2.979 -5.345 1.00 86.69 88 GLU A N 1
ATOM 720 C CA . GLU A 1 88 ? -7.287 -1.886 -6.227 1.00 86.69 88 GLU A CA 1
ATOM 721 C C . GLU A 1 88 ? -5.877 -2.141 -6.798 1.00 86.69 88 GLU A C 1
ATOM 723 O O . GLU A 1 88 ? -4.999 -2.616 -6.078 1.00 86.69 88 GLU A O 1
ATOM 728 N N . PRO A 1 89 ? -5.575 -1.698 -8.035 1.00 86.94 89 PRO A N 1
ATOM 729 C CA . PRO A 1 89 ? -4.226 -1.771 -8.612 1.00 86.94 89 PRO A CA 1
ATOM 730 C C . PRO A 1 89 ? -3.212 -0.830 -7.938 1.00 86.94 89 PRO A C 1
ATOM 732 O O . PRO A 1 89 ? -2.067 -0.699 -8.375 1.00 86.94 89 PRO A O 1
ATOM 735 N N . THR A 1 90 ? -3.633 -0.112 -6.894 1.00 85.06 90 THR A N 1
ATOM 736 C CA . THR A 1 90 ? -2.799 0.818 -6.140 1.00 85.06 90 THR A CA 1
ATOM 737 C C . THR A 1 90 ? -2.941 0.567 -4.650 1.00 85.06 90 THR A C 1
ATOM 739 O O . THR A 1 90 ? -4.027 0.278 -4.161 1.00 85.06 90 THR A O 1
ATOM 742 N N . ASN A 1 91 ? -1.864 0.806 -3.906 1.00 84.94 91 ASN A N 1
ATOM 743 C CA . ASN A 1 91 ? -1.858 0.675 -2.451 1.00 84.94 91 ASN A CA 1
ATOM 744 C C . ASN A 1 91 ? -2.584 1.826 -1.715 1.00 84.94 91 ASN A C 1
ATOM 746 O O . ASN A 1 91 ? -2.514 1.925 -0.494 1.00 84.94 91 ASN A O 1
ATOM 750 N N . ASN A 1 92 ? -3.277 2.724 -2.429 1.00 86.56 92 ASN A N 1
ATOM 751 C CA . ASN A 1 92 ? -3.855 3.945 -1.855 1.00 86.56 92 ASN A CA 1
ATOM 752 C C . ASN A 1 92 ? -4.844 3.652 -0.722 1.00 86.56 92 ASN A C 1
ATOM 754 O O . ASN A 1 92 ? -4.926 4.415 0.239 1.00 86.56 92 ASN A O 1
ATOM 758 N N . ARG A 1 93 ? -5.639 2.583 -0.837 1.00 85.56 93 ARG A N 1
ATOM 759 C CA . ARG A 1 93 ? -6.575 2.177 0.217 1.00 85.56 93 ARG A CA 1
ATOM 760 C C . ARG A 1 93 ? -5.833 1.808 1.503 1.00 85.56 93 ARG A C 1
ATOM 762 O O . ARG A 1 93 ? -6.121 2.405 2.534 1.00 85.56 93 ARG A O 1
ATOM 769 N N . ALA A 1 94 ? -4.851 0.909 1.430 1.00 85.12 94 ALA A N 1
ATOM 770 C CA . ALA A 1 94 ? -4.094 0.501 2.612 1.00 85.12 94 ALA A CA 1
ATOM 771 C C . ALA A 1 94 ? -3.252 1.654 3.180 1.00 85.12 94 ALA A C 1
ATOM 773 O O . ALA A 1 94 ? -3.259 1.874 4.388 1.00 85.12 94 ALA A O 1
ATOM 774 N N . GLU A 1 95 ? -2.597 2.451 2.324 1.00 89.06 95 GLU A N 1
ATOM 775 C CA . GLU A 1 95 ? -1.858 3.645 2.754 1.00 89.06 95 GLU A CA 1
ATOM 776 C C . GLU A 1 95 ? -2.767 4.617 3.512 1.00 89.06 95 GLU A C 1
ATOM 778 O O . GLU A 1 95 ? -2.396 5.073 4.590 1.00 89.06 95 GLU A O 1
ATOM 783 N N . ARG A 1 96 ? -3.976 4.897 3.002 1.00 87.88 96 ARG A N 1
ATOM 784 C CA . ARG A 1 96 ? -4.947 5.774 3.677 1.00 87.88 96 ARG A CA 1
ATOM 785 C C . ARG A 1 96 ? -5.395 5.218 5.025 1.00 87.88 96 ARG A C 1
ATOM 787 O O . ARG A 1 96 ? -5.490 6.005 5.966 1.00 87.88 96 ARG A O 1
ATOM 794 N N . SER A 1 97 ? -5.627 3.910 5.122 1.00 87.38 97 SER A N 1
ATOM 795 C CA . SER A 1 97 ? -6.027 3.274 6.381 1.00 87.38 97 SER A CA 1
ATOM 796 C C . SER A 1 97 ? -4.916 3.276 7.430 1.00 87.38 97 SER A C 1
ATOM 798 O O . SER A 1 97 ? -5.170 3.494 8.612 1.00 87.38 97 SER A O 1
ATOM 800 N N . LEU A 1 98 ? -3.658 3.117 7.014 1.00 89.38 98 LEU A N 1
ATOM 801 C CA . LEU A 1 98 ? -2.511 3.157 7.927 1.00 89.38 98 LEU A CA 1
ATOM 802 C C . LEU A 1 98 ? -2.065 4.586 8.271 1.00 89.38 98 LEU A C 1
ATOM 804 O O . LEU A 1 98 ? -1.456 4.807 9.320 1.00 89.38 98 LEU A O 1
ATOM 808 N N . HIS A 1 99 ? -2.372 5.567 7.418 1.00 91.12 99 HIS A N 1
ATOM 809 C CA . HIS A 1 99 ? -1.865 6.936 7.518 1.00 91.12 99 HIS A CA 1
ATOM 810 C C . HIS A 1 99 ? -2.119 7.577 8.884 1.00 91.12 99 HIS A C 1
ATOM 812 O O . HIS A 1 99 ? -1.231 8.222 9.441 1.00 91.12 99 HIS A O 1
ATOM 818 N N . PHE A 1 100 ? -3.312 7.386 9.451 1.00 89.12 100 PHE A N 1
ATOM 819 C CA . PHE A 1 100 ? -3.633 7.973 10.749 1.00 89.12 100 PHE A CA 1
ATOM 820 C C . PHE A 1 100 ? -2.768 7.391 11.876 1.00 89.12 100 PHE A C 1
ATOM 822 O O . PHE A 1 100 ? -2.221 8.151 12.672 1.00 89.12 100 PHE A O 1
ATOM 829 N N . GLY A 1 101 ? -2.588 6.067 11.912 1.00 91.69 101 GLY A N 1
ATOM 830 C CA . GLY A 1 101 ? -1.716 5.414 12.892 1.00 91.69 101 GLY A CA 1
ATOM 831 C C . GLY A 1 101 ? -0.250 5.832 12.740 1.00 91.69 101 GLY A C 1
ATOM 832 O O . GLY A 1 101 ? 0.425 6.101 13.733 1.00 91.69 101 GLY A O 1
ATOM 833 N N . VAL A 1 102 ? 0.226 5.969 11.497 1.00 92.44 102 VAL A N 1
ATOM 834 C CA . VAL A 1 102 ? 1.584 6.449 11.195 1.00 92.44 102 VAL A CA 1
ATOM 835 C C . VAL A 1 102 ? 1.793 7.883 11.686 1.00 92.44 102 VAL A C 1
ATOM 837 O O . VAL A 1 102 ? 2.783 8.154 12.368 1.00 92.44 102 VAL A O 1
ATOM 840 N N . LEU A 1 103 ? 0.869 8.800 11.378 1.00 93.12 103 LEU A N 1
ATOM 841 C CA . LEU A 1 103 ? 0.950 10.188 11.836 1.00 93.12 103 LEU A CA 1
ATOM 842 C C . LEU A 1 103 ? 0.911 10.286 13.358 1.00 93.12 103 LEU A C 1
ATOM 844 O O . LEU A 1 103 ? 1.731 10.987 13.945 1.00 93.12 103 LEU A O 1
ATOM 848 N N . TRP A 1 104 ? 0.005 9.552 14.000 1.00 90.88 104 TRP A N 1
ATOM 849 C CA . TRP A 1 104 ? -0.093 9.539 15.453 1.00 90.88 104 TRP A CA 1
ATOM 850 C C . TRP A 1 104 ? 1.211 9.066 16.100 1.00 90.88 104 TRP A C 1
ATOM 852 O O . TRP A 1 104 ? 1.755 9.757 16.961 1.00 90.88 104 TRP A O 1
ATOM 862 N N . ARG A 1 105 ? 1.784 7.948 15.639 1.00 91.81 105 ARG A N 1
ATOM 863 C CA . ARG A 1 105 ? 3.074 7.466 16.152 1.00 91.81 105 ARG A CA 1
ATOM 864 C C . ARG A 1 105 ? 4.194 8.481 15.934 1.00 91.81 105 ARG A C 1
ATOM 866 O O . ARG A 1 105 ? 5.033 8.650 16.811 1.00 91.81 105 ARG A O 1
ATOM 873 N N . LYS A 1 106 ? 4.207 9.169 14.790 1.00 93.75 106 LYS A N 1
ATOM 874 C CA . LYS A 1 106 ? 5.210 10.197 14.488 1.00 93.75 106 LYS A CA 1
ATOM 875 C C . LYS A 1 106 ? 5.098 11.412 15.415 1.00 93.75 106 LYS A C 1
ATOM 877 O O . LYS A 1 106 ? 6.122 11.935 15.836 1.00 93.75 106 LYS A O 1
ATOM 882 N N . CYS A 1 107 ? 3.882 11.856 15.726 1.00 93.94 107 CYS A N 1
ATOM 883 C CA . CYS A 1 107 ? 3.643 13.052 16.538 1.00 93.94 107 CYS A CA 1
ATOM 884 C C . CYS A 1 107 ? 3.684 12.789 18.050 1.00 93.94 107 CYS A C 1
ATOM 886 O O . CYS A 1 107 ? 4.024 13.690 18.807 1.00 93.94 107 CYS A O 1
ATOM 888 N N . SER A 1 108 ? 3.331 11.582 18.496 1.00 90.31 108 SER A N 1
ATOM 889 C CA . SER A 1 108 ? 3.164 11.255 19.921 1.00 90.31 108 SER A CA 1
ATOM 890 C C . SER A 1 108 ? 4.097 10.149 20.417 1.00 90.31 108 SER A C 1
ATOM 892 O O . SER A 1 108 ? 3.930 9.688 21.539 1.00 90.31 108 SER A O 1
ATOM 894 N N . LEU A 1 109 ? 5.033 9.673 19.583 1.00 88.75 109 LEU A N 1
ATOM 895 C CA . LEU A 1 109 ? 5.974 8.564 19.839 1.00 88.75 109 LEU A CA 1
ATOM 896 C C . LEU A 1 109 ? 5.330 7.185 20.100 1.00 88.75 109 LEU A C 1
ATOM 898 O O . LEU A 1 109 ? 6.020 6.166 20.074 1.00 88.75 109 LEU A O 1
ATOM 902 N N . GLY A 1 110 ? 4.006 7.125 20.248 1.00 88.31 110 GLY A N 1
ATOM 903 C CA . GLY A 1 110 ? 3.247 5.895 20.444 1.00 88.31 110 GLY A CA 1
ATOM 904 C C . GLY A 1 110 ? 3.316 5.384 21.883 1.00 88.31 110 GLY A C 1
ATOM 905 O O . GLY A 1 110 ? 3.411 6.151 22.835 1.00 88.31 110 GLY A O 1
ATOM 906 N N . THR A 1 111 ? 3.227 4.067 22.043 1.00 91.00 111 THR A N 1
ATOM 907 C CA . THR A 1 111 ? 3.274 3.378 23.337 1.00 91.00 111 THR A CA 1
ATOM 908 C C . THR A 1 111 ? 4.271 2.227 23.273 1.00 91.00 111 THR A C 1
ATOM 910 O O . THR A 1 111 ? 4.496 1.655 22.209 1.00 91.00 111 THR A O 1
ATOM 913 N N . GLN A 1 112 ? 4.903 1.921 24.406 1.00 92.06 112 GLN A N 1
ATOM 914 C CA . GLN A 1 112 ? 5.908 0.857 24.530 1.00 92.06 112 GLN A CA 1
ATOM 915 C C . GLN A 1 112 ? 5.395 -0.353 25.321 1.00 92.06 112 GLN A C 1
ATOM 917 O O . GLN A 1 112 ? 6.105 -1.340 25.463 1.00 92.06 112 GLN A O 1
ATOM 922 N N . SER A 1 113 ? 4.166 -0.285 25.838 1.00 96.00 113 SER A N 1
ATOM 923 C CA . SER A 1 113 ? 3.552 -1.382 26.591 1.00 96.00 113 SER A CA 1
ATOM 924 C C . SER A 1 113 ? 2.670 -2.238 25.690 1.00 96.00 113 SER A C 1
ATOM 926 O O . SER A 1 113 ? 1.968 -1.703 24.829 1.00 96.00 113 SER A O 1
ATOM 928 N N . ASP A 1 114 ? 2.604 -3.543 25.951 1.00 96.69 114 ASP A N 1
ATOM 929 C CA . ASP A 1 114 ? 1.705 -4.448 25.223 1.00 96.69 114 ASP A CA 1
ATOM 930 C C . ASP A 1 114 ? 0.241 -4.030 25.361 1.00 96.69 114 ASP A C 1
ATOM 932 O O . ASP A 1 114 ? -0.503 -3.996 24.380 1.00 96.69 114 ASP A O 1
ATOM 936 N N . LYS A 1 115 ? -0.168 -3.614 26.566 1.00 96.88 115 LYS A N 1
ATOM 937 C CA . LYS A 1 115 ? -1.521 -3.099 26.821 1.00 96.88 115 LYS A CA 1
ATOM 938 C C . LYS A 1 115 ? -1.830 -1.876 25.957 1.00 96.88 115 LYS A C 1
ATOM 940 O O . LYS A 1 115 ? -2.902 -1.801 25.358 1.00 96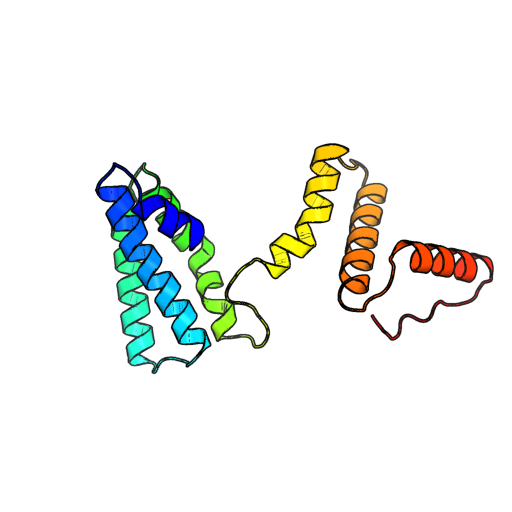.88 115 LYS A O 1
ATOM 945 N N . GLY A 1 116 ? -0.899 -0.928 25.884 1.00 94.44 116 GLY A N 1
ATOM 946 C CA . GLY A 1 116 ? -1.034 0.251 25.038 1.00 94.44 116 GLY A CA 1
ATOM 947 C C . GLY A 1 116 ? -1.094 -0.119 23.559 1.00 94.44 116 GLY A C 1
ATOM 948 O O . GLY A 1 116 ? -1.966 0.376 22.851 1.00 94.44 116 GLY A O 1
ATOM 949 N N . ASN A 1 117 ? -0.224 -1.021 23.100 1.00 92.94 117 ASN A N 1
ATOM 950 C CA . ASN A 1 117 ? -0.193 -1.471 21.708 1.00 92.94 117 ASN A CA 1
ATOM 951 C C . ASN A 1 117 ? -1.523 -2.119 21.311 1.00 92.94 117 ASN A C 1
ATOM 953 O O . ASN A 1 117 ? -2.088 -1.775 20.275 1.00 92.94 117 ASN A O 1
ATOM 957 N N . ARG A 1 118 ? -2.083 -2.969 22.180 1.00 95.88 118 ARG A N 1
ATOM 958 C CA . ARG A 1 118 ? -3.412 -3.570 21.987 1.00 95.88 118 ARG A CA 1
ATOM 959 C C . ARG A 1 118 ? -4.529 -2.532 21.959 1.00 95.88 118 ARG A C 1
ATOM 961 O O . ARG A 1 118 ? -5.482 -2.686 21.199 1.00 95.88 118 ARG A O 1
ATOM 968 N N . TRP A 1 119 ? -4.443 -1.480 22.771 1.00 93.31 119 TRP A N 1
ATOM 969 C CA . TRP A 1 119 ? -5.422 -0.394 22.725 1.00 93.31 119 TRP A CA 1
ATOM 970 C C . TRP A 1 119 ? -5.331 0.400 21.413 1.00 93.31 119 TRP A C 1
ATOM 972 O O . TRP A 1 119 ? -6.359 0.618 20.772 1.00 93.31 119 TRP A O 1
ATOM 982 N N . VAL A 1 120 ? -4.117 0.754 20.972 1.00 93.00 120 VAL A N 1
ATOM 983 C CA . VAL A 1 120 ? -3.873 1.444 19.692 1.00 93.00 120 VAL A CA 1
ATOM 984 C C . VAL A 1 120 ? -4.374 0.605 18.511 1.00 93.00 120 VAL A C 1
ATOM 986 O O . VAL A 1 120 ? -5.072 1.119 17.641 1.00 93.00 120 VAL A O 1
ATOM 989 N N . GLU A 1 121 ? -4.080 -0.694 18.492 1.00 93.12 121 GLU A N 1
ATOM 990 C CA . GLU A 1 121 ? -4.573 -1.625 17.470 1.00 93.12 121 GLU A CA 1
ATOM 991 C C . GLU A 1 121 ? -6.108 -1.608 17.376 1.00 93.12 121 GLU A C 1
ATOM 993 O O . GLU A 1 121 ? -6.677 -1.454 16.290 1.00 93.12 121 GLU A O 1
ATOM 998 N N . ARG A 1 122 ? -6.793 -1.713 18.522 1.00 93.81 122 ARG A N 1
ATOM 999 C CA . ARG A 1 122 ? -8.260 -1.739 18.586 1.00 93.81 122 ARG A CA 1
ATOM 1000 C C . ARG A 1 122 ? -8.879 -0.419 18.146 1.00 93.81 122 ARG A C 1
ATOM 1002 O O . ARG A 1 122 ? -9.801 -0.430 17.337 1.00 93.81 122 ARG A O 1
ATOM 1009 N N . ILE A 1 123 ? -8.380 0.713 18.643 1.00 92.50 123 ILE A N 1
ATOM 1010 C CA . ILE A 1 123 ? -8.968 2.021 18.328 1.00 92.50 123 ILE A CA 1
ATOM 1011 C C . ILE A 1 123 ? -8.777 2.396 16.855 1.00 92.50 123 ILE A C 1
ATOM 1013 O O . ILE A 1 123 ? -9.689 2.949 16.240 1.00 92.50 123 ILE A O 1
ATOM 1017 N N . LEU A 1 124 ? -7.628 2.046 16.263 1.00 93.12 124 LEU A N 1
ATOM 1018 C CA . LEU A 1 124 ? -7.389 2.225 14.832 1.00 93.12 124 LEU A CA 1
ATOM 1019 C C . LEU A 1 124 ? -8.325 1.344 14.003 1.00 93.12 124 LEU A C 1
ATOM 1021 O O . LEU A 1 124 ? -8.912 1.833 13.043 1.00 93.12 124 LEU A O 1
ATOM 1025 N N . SER A 1 125 ? -8.532 0.092 14.415 1.00 92.81 125 SER A N 1
ATOM 1026 C CA . SER A 1 125 ? -9.466 -0.819 13.744 1.00 92.81 125 SER A CA 1
ATOM 1027 C C . SER A 1 125 ? -10.902 -0.293 13.790 1.00 92.81 125 SER A C 1
ATOM 1029 O O . SER A 1 125 ? -11.550 -0.188 12.753 1.00 92.81 125 SER A O 1
ATOM 1031 N N . VAL A 1 126 ? -11.388 0.123 14.966 1.00 92.88 126 VAL A N 1
ATOM 1032 C CA . VAL A 1 126 ? -12.736 0.703 15.119 1.00 92.88 126 VAL A CA 1
ATOM 1033 C C . VAL A 1 126 ? -12.897 1.932 14.229 1.00 92.88 126 VAL A C 1
ATOM 1035 O O . VAL A 1 126 ? -13.885 2.044 13.504 1.00 92.88 126 VAL A O 1
ATOM 1038 N N . LYS A 1 127 ? -11.915 2.838 14.238 1.00 92.19 127 LYS A N 1
ATOM 1039 C CA . LYS A 1 127 ? -11.925 4.034 13.394 1.00 92.19 127 LYS A CA 1
ATOM 1040 C C . LYS A 1 127 ? -12.015 3.690 11.905 1.00 92.19 127 LYS A C 1
ATOM 1042 O O . LYS A 1 127 ? -12.839 4.272 11.199 1.00 92.19 127 LYS A O 1
ATOM 1047 N N . GLU A 1 128 ? -11.184 2.764 11.435 1.00 92.06 128 GLU A N 1
ATOM 1048 C CA . GLU A 1 128 ? -11.160 2.360 10.028 1.00 92.06 128 GLU A CA 1
ATOM 1049 C C . GLU A 1 128 ? -12.437 1.625 9.604 1.00 92.06 128 GLU A C 1
ATOM 1051 O O . GLU A 1 128 ? -12.858 1.772 8.461 1.00 92.06 128 GLU A O 1
ATOM 1056 N N . THR A 1 129 ? -13.114 0.919 10.514 1.00 92.50 129 THR A N 1
ATOM 1057 C CA . THR A 1 129 ? -14.430 0.312 10.252 1.00 92.50 129 THR A CA 1
ATOM 1058 C C . THR A 1 129 ? -15.552 1.352 10.215 1.00 92.50 129 THR A C 1
ATOM 1060 O O . THR A 1 129 ? -16.440 1.262 9.362 1.00 92.50 129 THR A O 1
ATOM 1063 N N . CYS A 1 130 ? -15.512 2.350 11.105 1.00 93.00 130 CYS A N 1
ATOM 1064 C CA . CYS A 1 130 ? -16.504 3.428 11.182 1.00 93.00 130 CYS A CA 1
ATOM 1065 C C . CYS A 1 130 ? -16.510 4.304 9.924 1.00 93.00 130 CYS A C 1
ATOM 1067 O O . CYS A 1 130 ? -17.568 4.662 9.409 1.00 93.00 130 CYS A O 1
ATOM 1069 N N . ARG A 1 131 ? -15.318 4.635 9.416 1.00 89.19 131 ARG A N 1
ATOM 1070 C CA . ARG A 1 131 ? -15.125 5.578 8.310 1.00 89.19 131 ARG A CA 1
ATOM 1071 C C . ARG A 1 131 ? -15.912 5.242 7.028 1.00 89.19 131 ARG A C 1
ATOM 1073 O O . ARG A 1 131 ? -16.597 6.134 6.540 1.00 89.19 131 ARG A O 1
ATOM 1080 N N . PRO A 1 132 ? -15.843 4.027 6.449 1.00 89.44 132 PRO A N 1
ATOM 1081 C CA . PRO A 1 132 ? -16.608 3.685 5.248 1.00 89.44 132 PRO A CA 1
ATOM 1082 C C . PRO A 1 132 ? -18.120 3.554 5.495 1.00 89.44 132 PRO A C 1
ATOM 1084 O O . PRO A 1 132 ? -18.868 3.438 4.533 1.00 89.44 132 PRO A O 1
ATOM 1087 N N . ARG A 1 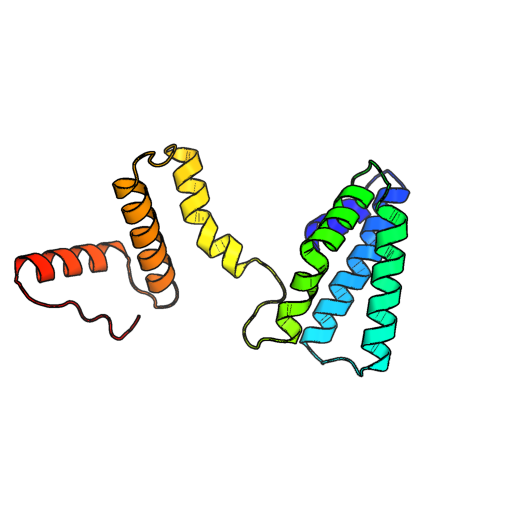133 ? -18.570 3.556 6.756 1.00 92.06 133 ARG A N 1
ATOM 1088 C CA . ARG A 1 133 ? -19.975 3.374 7.160 1.00 92.06 133 ARG A CA 1
ATOM 1089 C C . ARG A 1 133 ? -20.635 4.657 7.655 1.00 92.06 133 ARG A C 1
ATOM 1091 O O . ARG A 1 133 ? -21.713 4.597 8.234 1.00 92.06 133 ARG A O 1
ATOM 1098 N N . ASP A 1 134 ? -19.958 5.789 7.468 1.00 91.69 134 ASP A N 1
ATOM 1099 C CA . ASP A 1 134 ? -20.420 7.111 7.894 1.00 91.69 134 ASP A CA 1
ATOM 1100 C C . ASP A 1 134 ? -20.770 7.185 9.395 1.00 91.69 134 ASP A C 1
ATOM 1102 O O . ASP A 1 134 ? -21.705 7.854 9.829 1.00 91.69 134 ASP A O 1
ATOM 1106 N N . LYS A 1 135 ? -20.012 6.454 10.225 1.00 92.94 135 LYS A N 1
ATOM 1107 C CA . LYS A 1 135 ? -20.153 6.464 11.687 1.00 92.94 135 LYS A CA 1
ATOM 1108 C C . LYS A 1 135 ? -19.068 7.340 12.310 1.00 92.94 135 LYS A C 1
ATOM 1110 O O . LYS A 1 135 ? -17.883 7.213 11.997 1.00 92.94 135 LYS A O 1
ATOM 1115 N N . ALA A 1 136 ? -19.451 8.198 13.250 1.00 93.19 136 ALA A N 1
ATOM 1116 C CA . ALA A 1 136 ? -18.495 8.964 14.039 1.00 93.19 136 ALA A CA 1
ATOM 1117 C C . ALA A 1 136 ? -17.870 8.076 15.131 1.00 93.19 136 ALA A C 1
ATOM 1119 O O . ALA A 1 136 ? -18.575 7.497 15.955 1.00 93.19 136 ALA A O 1
ATOM 1120 N N . THR A 1 137 ? -16.536 7.987 15.164 1.00 93.44 137 THR A N 1
ATOM 1121 C CA . THR A 1 137 ? -15.820 7.090 16.090 1.00 93.44 137 THR A CA 1
ATOM 1122 C C . THR A 1 137 ? -16.014 7.465 17.561 1.00 93.44 137 THR A C 1
ATOM 1124 O O . THR A 1 137 ? -16.192 6.581 18.386 1.00 93.44 137 THR A O 1
ATOM 1127 N N . PHE A 1 138 ? -15.976 8.756 17.911 1.00 94.12 138 PHE A N 1
ATOM 1128 C CA . PHE A 1 138 ? -16.076 9.181 19.312 1.00 94.12 138 PHE A CA 1
ATOM 1129 C C . PHE A 1 138 ? -17.457 8.894 19.934 1.00 94.12 138 PHE A C 1
ATOM 1131 O O . PHE A 1 138 ? -17.476 8.239 20.972 1.00 94.12 138 PHE A O 1
ATOM 1138 N N . PRO A 1 139 ? -18.593 9.270 19.307 1.00 95.25 139 PRO A N 1
ATOM 1139 C CA . PRO A 1 139 ? -19.917 8.905 19.815 1.00 95.25 139 PRO A CA 1
ATOM 1140 C C . PRO A 1 139 ? -20.102 7.399 20.007 1.00 95.25 139 PRO A C 1
ATOM 1142 O O . PRO A 1 139 ? -20.606 6.982 21.041 1.00 95.25 139 PRO A O 1
ATOM 1145 N N . LEU A 1 140 ? -19.609 6.579 19.071 1.00 94.50 140 LEU A N 1
ATOM 1146 C CA . LEU A 1 140 ? -19.656 5.124 19.216 1.00 94.50 140 LEU A CA 1
ATOM 1147 C C . LEU A 1 140 ? -18.887 4.636 20.453 1.00 94.50 140 LEU A C 1
ATOM 1149 O O . LEU A 1 140 ? -19.326 3.720 21.136 1.00 94.50 140 LEU A O 1
ATOM 1153 N N . LEU A 1 141 ? -17.724 5.220 20.756 1.00 94.19 141 LEU A N 1
ATOM 1154 C CA . LEU A 1 141 ? -16.961 4.844 21.952 1.00 94.19 141 LEU A CA 1
ATOM 1155 C C . LEU A 1 141 ? -17.687 5.227 23.239 1.00 94.19 141 LEU A C 1
ATOM 1157 O O . LEU A 1 141 ? -17.630 4.464 24.199 1.00 94.19 141 LEU A O 1
ATOM 1161 N N . VAL A 1 142 ? -18.343 6.391 23.253 1.00 95.75 142 VAL A N 1
ATOM 1162 C CA . VAL A 1 142 ? -19.182 6.817 24.379 1.00 95.75 142 VAL A CA 1
ATOM 1163 C C . VAL A 1 142 ? -20.309 5.808 24.583 1.00 95.75 142 VAL A C 1
ATOM 1165 O O . VAL A 1 142 ? -20.417 5.250 25.669 1.00 95.75 142 VAL A O 1
ATOM 1168 N N . GLU A 1 143 ? -21.041 5.471 23.521 1.00 95.56 143 GLU A N 1
ATOM 1169 C CA . GLU A 1 143 ? -22.131 4.490 23.553 1.00 95.56 143 GLU A CA 1
ATOM 1170 C C . GLU A 1 143 ? -21.657 3.107 24.040 1.00 95.56 143 GLU A C 1
ATOM 1172 O O . GLU A 1 143 ? -22.290 2.485 24.893 1.00 95.56 143 GLU A O 1
ATOM 1177 N N . CYS A 1 144 ? -20.499 2.636 23.561 1.00 94.12 144 CYS A N 1
ATOM 1178 C CA . CYS A 1 144 ? -19.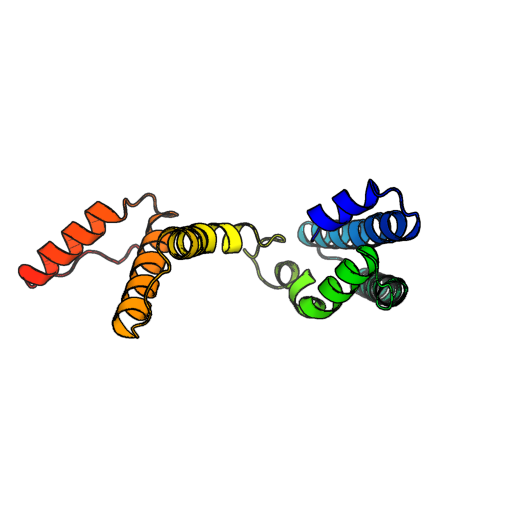880 1.392 24.025 1.00 94.12 144 CYS A CA 1
ATOM 1179 C C . CYS A 1 144 ? -19.592 1.405 25.534 1.00 94.12 144 CYS A C 1
ATOM 1181 O O . CYS A 1 144 ? -19.804 0.395 26.206 1.00 94.12 144 CYS A O 1
ATOM 1183 N N . LEU A 1 145 ? -19.073 2.518 26.064 1.00 95.19 145 LEU A N 1
ATOM 1184 C CA . LEU A 1 145 ? -18.763 2.655 27.489 1.00 95.19 145 LEU A CA 1
ATOM 1185 C C . LEU A 1 145 ? -20.038 2.745 28.331 1.00 95.19 145 LEU A C 1
ATOM 1187 O O . LEU A 1 145 ? -20.123 2.085 29.364 1.00 95.19 145 LEU A O 1
ATOM 1191 N N . GLU A 1 146 ? -21.032 3.509 27.879 1.00 96.75 146 GLU A N 1
ATOM 1192 C CA . GLU A 1 146 ? -22.345 3.605 28.523 1.00 96.75 146 GLU A CA 1
ATOM 1193 C C . GLU A 1 146 ? -23.018 2.231 28.609 1.00 96.75 146 GLU A C 1
ATOM 1195 O O . GLU A 1 146 ? -23.417 1.811 29.696 1.00 96.75 146 GLU A O 1
ATOM 1200 N N . CYS A 1 147 ? -23.054 1.480 27.502 1.00 96.38 147 CYS A N 1
ATOM 1201 C CA . CYS A 1 147 ? -23.597 0.122 27.473 1.00 96.38 147 CYS A CA 1
ATOM 1202 C C . CYS A 1 147 ? -22.829 -0.826 28.405 1.00 96.38 147 CYS A C 1
ATOM 1204 O O . CYS A 1 147 ? -23.441 -1.589 29.151 1.00 96.38 147 CYS A O 1
ATOM 1206 N N . TYR A 1 148 ? -21.493 -0.748 28.421 1.00 95.62 148 TYR A N 1
ATOM 1207 C CA . TYR A 1 148 ? -20.663 -1.557 29.315 1.00 95.62 148 TYR A CA 1
ATOM 1208 C C . TYR A 1 148 ? -21.005 -1.322 30.793 1.00 95.62 148 TYR A C 1
ATOM 1210 O O . TYR A 1 148 ? -21.170 -2.286 31.540 1.00 95.62 148 TYR A O 1
ATOM 1218 N N . PHE A 1 149 ? -21.153 -0.063 31.218 1.00 97.00 149 PHE A N 1
ATOM 1219 C CA . PHE A 1 149 ? -21.526 0.258 32.600 1.00 97.00 149 PHE A CA 1
ATOM 1220 C C . PHE A 1 149 ? -22.985 -0.082 32.927 1.00 97.00 149 PHE A C 1
ATOM 1222 O O . PHE A 1 149 ? -23.283 -0.409 34.074 1.00 97.00 149 PHE A O 1
ATOM 1229 N N . ALA A 1 150 ? -23.882 -0.044 31.940 1.00 96.56 150 ALA A N 1
ATOM 1230 C CA . ALA A 1 150 ? -25.283 -0.432 32.090 1.00 96.56 150 ALA A CA 1
ATOM 1231 C C . ALA A 1 150 ? -25.521 -1.956 32.019 1.00 96.56 150 ALA A C 1
ATOM 1233 O O . ALA A 1 150 ? -26.630 -2.413 32.290 1.00 96.56 150 ALA A O 1
ATOM 1234 N N . GLY A 1 151 ? -24.509 -2.750 31.646 1.00 96.25 151 GLY A N 1
ATOM 1235 C CA . GLY A 1 151 ? -24.649 -4.193 31.430 1.00 96.25 151 GLY A CA 1
ATOM 1236 C C . GLY A 1 151 ? -25.414 -4.563 30.151 1.00 96.25 151 GLY A C 1
ATOM 1237 O O . GLY A 1 151 ? -25.934 -5.673 30.049 1.00 96.25 151 GLY A O 1
ATOM 1238 N N . THR A 1 152 ? -25.497 -3.651 29.180 1.00 95.88 152 THR A N 1
ATOM 1239 C CA . THR A 1 152 ? -26.131 -3.861 27.869 1.00 95.88 152 THR A CA 1
ATOM 1240 C C . THR A 1 152 ? -25.083 -3.976 26.755 1.00 95.88 152 THR A C 1
ATOM 1242 O O . THR A 1 152 ? -23.884 -3.797 26.969 1.00 95.88 152 THR A O 1
ATOM 1245 N N . SER A 1 153 ? -25.517 -4.305 25.535 1.00 91.94 153 SER A N 1
ATOM 1246 C CA . SER A 1 153 ? -24.650 -4.392 24.354 1.00 91.94 153 SER A CA 1
ATOM 1247 C C . SER A 1 153 ? -24.956 -3.284 23.353 1.00 91.94 153 SER A C 1
ATOM 1249 O O . SER A 1 153 ? -26.127 -3.035 23.064 1.00 91.94 153 SER A O 1
ATOM 1251 N N . VAL A 1 154 ? -23.916 -2.705 22.753 1.00 92.19 154 VAL A N 1
ATOM 1252 C CA . VAL A 1 154 ? -24.067 -1.793 21.613 1.00 92.19 154 VAL A CA 1
ATOM 1253 C C . VAL A 1 154 ? -24.442 -2.575 20.350 1.00 92.19 154 VAL A C 1
ATOM 1255 O O . VAL A 1 154 ? -24.008 -3.719 20.175 1.00 92.19 154 VAL A O 1
ATOM 1258 N N . ASP A 1 155 ? -25.222 -1.977 19.447 1.00 89.25 155 ASP A N 1
ATOM 1259 C CA . ASP A 1 155 ? -25.462 -2.594 18.142 1.00 89.25 155 ASP A CA 1
ATOM 1260 C C . ASP A 1 155 ? -24.194 -2.519 17.283 1.00 89.25 155 ASP A C 1
ATOM 1262 O O . ASP A 1 155 ? -23.736 -1.445 16.891 1.00 89.25 155 ASP A O 1
ATOM 1266 N N . VAL A 1 156 ? -23.635 -3.689 16.979 1.00 87.19 156 VAL A N 1
ATOM 1267 C CA . VAL A 1 156 ? -22.440 -3.864 16.146 1.00 87.19 156 VAL A CA 1
ATOM 1268 C C . VAL A 1 156 ? -22.723 -4.622 14.853 1.00 87.19 156 VAL A C 1
ATOM 1270 O O . VAL A 1 156 ? -21.783 -4.978 14.156 1.00 87.19 156 VAL A O 1
ATOM 1273 N N . ARG A 1 157 ? -23.988 -4.871 14.484 1.00 89.81 157 ARG A N 1
ATOM 1274 C CA . ARG A 1 157 ? -24.332 -5.650 13.270 1.00 89.81 157 ARG A CA 1
ATOM 1275 C C . ARG A 1 157 ? -23.858 -5.010 11.970 1.00 89.81 157 ARG A C 1
ATOM 1277 O O . ARG A 1 157 ? -23.834 -5.655 10.929 1.00 89.81 157 ARG A O 1
ATOM 1284 N N . TRP A 1 158 ? -23.543 -3.725 12.027 1.00 85.69 158 TRP A N 1
ATOM 1285 C CA . TRP A 1 158 ? -22.990 -2.986 10.911 1.00 85.69 158 TRP A CA 1
ATOM 1286 C C . TRP A 1 158 ? -21.503 -3.267 10.699 1.00 85.69 158 TRP A C 1
ATOM 1288 O O . TRP A 1 158 ? -21.021 -2.938 9.623 1.00 85.69 158 TRP A O 1
ATOM 1298 N N . ILE A 1 159 ? -20.771 -3.814 11.677 1.00 80.81 159 ILE A N 1
ATOM 1299 C CA . ILE A 1 159 ? -19.354 -4.198 11.535 1.00 80.81 159 ILE A CA 1
ATOM 1300 C C . ILE A 1 159 ? -19.252 -5.391 10.590 1.00 80.81 159 ILE A C 1
ATOM 1302 O O . ILE A 1 159 ? -18.538 -5.223 9.574 1.00 80.81 159 ILE A O 1
#

pLDDT: mean 93.51, std 3.78, range [80.81, 98.12]

Sequence (159 aa):
MIRKAKALTESKKLNERRGGQLIGAHLKTLIEFSKKKPPPKKWEHFYNCLLLTLSLFEDDRDDAGRLARQMVRELDALWTFLEYEGVEPTNNRAERSLHFGVLWRKCSLGTQSDKGNRWVERILSVKETCRPRDKATFPLLVECLECYFAGTSVDVRWI

InterPro domains:
  IPR004291 Transposase IS66, central domain [PF03050] (62-117)